Protein AF-A0A943K5S4-F1 (afdb_monomer)

pLDDT: mean 84.01, std 12.63, range [49.56, 96.38]

Mean predicted aligned error: 10.24 Å

Radius of gyration: 16.34 Å; Cα contacts (8 Å, |Δi|>4): 90; chains: 1; bounding box: 33×24×45 Å

Structure (mmCIF, N/CA/C/O backbone):
data_AF-A0A943K5S4-F1
#
_entry.id   AF-A0A943K5S4-F1
#
loop_
_atom_site.group_PDB
_atom_site.id
_atom_site.type_symbol
_atom_site.label_atom_id
_atom_site.label_alt_id
_atom_site.label_comp_id
_atom_site.label_asym_id
_atom_site.label_entity_id
_atom_site.label_seq_id
_atom_site.pdbx_PDB_ins_code
_atom_site.Cartn_x
_atom_site.Cartn_y
_atom_site.Cartn_z
_atom_site.occupancy
_atom_site.B_iso_or_equiv
_atom_site.auth_seq_id
_atom_site.auth_comp_id
_atom_site.auth_asym_id
_atom_site.auth_atom_id
_atom_site.pdbx_PDB_model_num
ATOM 1 N N . GLY A 1 1 ? -5.717 13.554 29.544 1.00 61.09 1 GLY A N 1
ATOM 2 C CA . GLY A 1 1 ? -6.865 13.531 28.605 1.00 61.09 1 GLY A CA 1
ATOM 3 C C . GLY A 1 1 ? -7.262 12.093 28.314 1.00 61.09 1 GLY A C 1
ATOM 4 O O . GLY A 1 1 ? -6.539 11.206 28.749 1.00 61.09 1 GLY A O 1
ATOM 5 N N . ALA A 1 2 ? -8.363 11.840 27.596 1.00 68.94 2 ALA A N 1
ATOM 6 C CA . ALA A 1 2 ? -8.849 10.481 27.283 1.00 68.94 2 ALA A CA 1
ATOM 7 C C . ALA A 1 2 ? -7.758 9.549 26.700 1.00 68.94 2 ALA A C 1
ATOM 9 O O . ALA A 1 2 ? -7.689 8.377 27.055 1.00 68.94 2 ALA A O 1
ATOM 10 N N . VAL A 1 3 ? -6.825 10.108 25.921 1.00 71.88 3 VAL A N 1
ATOM 11 C CA . VAL A 1 3 ? -5.634 9.419 25.386 1.00 71.88 3 VAL A CA 1
ATOM 12 C C . VAL A 1 3 ? -4.750 8.815 26.490 1.00 71.88 3 VAL A C 1
ATOM 14 O O . VAL A 1 3 ? -4.332 7.669 26.392 1.00 71.88 3 VAL A O 1
ATOM 17 N N . THR A 1 4 ? -4.512 9.543 27.585 1.00 74.19 4 THR A N 1
ATOM 18 C CA . THR A 1 4 ? -3.701 9.077 28.727 1.00 74.19 4 THR A CA 1
ATOM 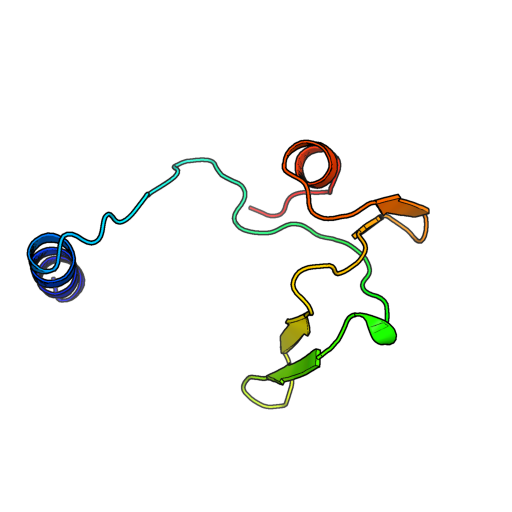19 C C . THR A 1 4 ? -4.336 7.877 29.430 1.00 74.19 4 THR A C 1
ATOM 21 O O . THR A 1 4 ? -3.631 7.006 29.931 1.00 74.19 4 THR A O 1
ATOM 24 N N . TYR A 1 5 ? -5.671 7.831 29.480 1.00 78.38 5 TYR A N 1
ATOM 25 C CA . TYR A 1 5 ? -6.388 6.711 30.080 1.00 78.38 5 TYR A CA 1
ATOM 26 C C . TYR A 1 5 ? -6.229 5.459 29.217 1.00 78.38 5 TYR A C 1
ATOM 28 O O . TYR A 1 5 ? -5.839 4.431 29.746 1.00 78.38 5 TYR A O 1
ATOM 36 N N . ILE A 1 6 ? -6.414 5.565 27.898 1.00 78.62 6 ILE A N 1
ATOM 37 C CA . ILE A 1 6 ? -6.247 4.442 26.960 1.00 78.62 6 ILE A CA 1
ATOM 38 C C . ILE A 1 6 ? -4.821 3.868 27.026 1.00 78.62 6 ILE A C 1
ATOM 40 O O . ILE A 1 6 ? -4.658 2.662 27.197 1.00 78.62 6 ILE A O 1
ATOM 44 N N . LEU A 1 7 ? -3.796 4.729 26.999 1.00 76.56 7 LEU A N 1
ATOM 45 C CA . LEU A 1 7 ? -2.385 4.322 27.091 1.00 76.56 7 LEU A CA 1
ATOM 46 C C . LEU A 1 7 ? -2.096 3.478 28.346 1.00 76.56 7 LEU A C 1
ATOM 48 O O . LEU A 1 7 ? -1.463 2.431 28.255 1.00 76.56 7 LEU A O 1
ATOM 52 N N . LYS A 1 8 ? -2.643 3.874 29.5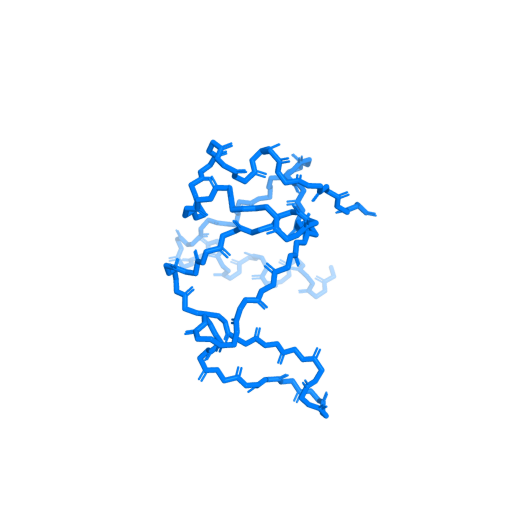04 1.00 79.25 8 LYS A N 1
ATOM 53 C CA . LYS A 1 8 ? -2.462 3.171 30.786 1.00 79.25 8 LYS A CA 1
ATOM 54 C C . LYS A 1 8 ? -3.009 1.739 30.785 1.00 79.25 8 LYS A C 1
ATOM 56 O O . LYS A 1 8 ? -2.539 0.911 31.563 1.00 79.25 8 LYS A O 1
ATOM 61 N N . TYR A 1 9 ? -4.037 1.446 29.991 1.00 80.06 9 TYR A N 1
ATOM 62 C CA . TYR A 1 9 ? -4.596 0.092 29.905 1.00 80.06 9 TYR A CA 1
ATOM 63 C C . TYR A 1 9 ? -3.818 -0.788 28.931 1.00 80.06 9 TYR A C 1
ATOM 65 O O . TYR A 1 9 ? -3.625 -1.960 29.234 1.00 80.06 9 TYR A O 1
ATOM 73 N N . ILE A 1 10 ? -3.306 -0.209 27.843 1.00 78.12 10 ILE A N 1
ATOM 74 C CA . ILE A 1 10 ? -2.449 -0.907 26.874 1.00 78.12 10 ILE A CA 1
ATOM 75 C C . ILE A 1 10 ? -1.106 -1.293 27.523 1.00 78.12 10 ILE A C 1
ATOM 77 O O . ILE A 1 10 ? -0.614 -2.402 2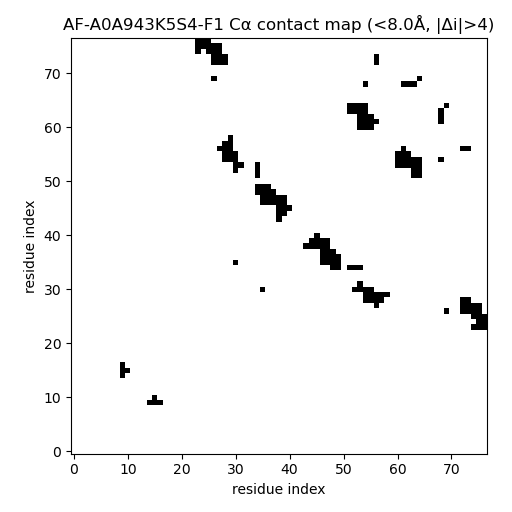7.362 1.00 78.12 10 ILE A O 1
ATOM 81 N N . GLU A 1 11 ? -0.550 -0.433 28.379 1.00 76.12 11 GLU A N 1
ATOM 82 C CA . GLU A 1 11 ? 0.648 -0.781 29.157 1.00 76.12 11 GLU A CA 1
ATOM 83 C C . GLU A 1 11 ? 0.401 -1.928 30.156 1.00 76.12 11 GLU A C 1
ATOM 85 O O . GLU A 1 11 ? 1.302 -2.720 30.433 1.00 76.12 11 GLU A O 1
ATOM 90 N N . LYS A 1 12 ? -0.819 -2.047 30.702 1.00 83.06 12 LYS A N 1
ATOM 91 C CA . LYS A 1 12 ? -1.177 -3.104 31.665 1.00 83.06 12 LYS A CA 1
ATOM 92 C C . LYS A 1 12 ? -1.349 -4.480 31.024 1.00 83.06 12 LYS A C 1
ATOM 94 O O . LYS A 1 12 ? -1.144 -5.470 31.723 1.00 83.06 12 LYS A O 1
ATOM 99 N N . SER A 1 13 ? -1.732 -4.556 29.750 1.00 81.38 13 SER A N 1
ATOM 100 C CA . SER A 1 13 ? -1.825 -5.816 28.995 1.00 81.38 13 SER A CA 1
ATOM 101 C C . SER A 1 13 ? -0.456 -6.340 28.544 1.00 81.38 13 SER A C 1
ATOM 103 O O . SER A 1 13 ? -0.378 -7.440 28.005 1.00 81.38 13 SER A O 1
ATOM 105 N N . GLY A 1 14 ? 0.630 -5.595 28.792 1.00 73.38 14 GLY A N 1
ATOM 106 C CA . GLY A 1 14 ? 1.975 -5.936 28.320 1.00 73.38 14 GLY A CA 1
ATOM 107 C C . GLY A 1 14 ? 2.200 -5.600 26.843 1.00 73.38 14 GLY A C 1
ATOM 108 O O . GLY A 1 14 ? 3.249 -5.923 26.286 1.00 73.38 14 GLY A O 1
ATOM 109 N N . GLU A 1 15 ? 1.237 -4.934 26.210 1.00 74.50 15 GLU A N 1
ATOM 110 C CA . GLU A 1 15 ? 1.332 -4.464 24.837 1.00 74.50 15 GLU A CA 1
ATOM 111 C C . GLU A 1 15 ? 2.187 -3.189 24.793 1.00 74.50 15 GLU A C 1
ATOM 113 O O . GLU A 1 15 ? 2.014 -2.253 25.577 1.00 74.50 15 GLU A O 1
ATOM 118 N N . LYS A 1 16 ? 3.152 -3.142 23.871 1.00 68.81 16 LYS A N 1
ATOM 119 C CA . LYS A 1 16 ? 4.063 -2.003 23.720 1.00 68.81 16 LYS A CA 1
ATOM 120 C C . LYS A 1 16 ? 3.628 -1.156 22.535 1.00 68.81 16 LYS A C 1
ATOM 122 O O . LYS A 1 16 ? 3.733 -1.590 21.392 1.00 68.81 16 LYS A O 1
ATOM 127 N N . ILE A 1 17 ? 3.213 0.081 22.793 1.00 65.25 17 ILE A N 1
ATOM 128 C CA . ILE A 1 17 ? 2.987 1.050 21.718 1.00 65.25 17 ILE A CA 1
ATOM 129 C C . ILE A 1 17 ? 4.348 1.560 21.253 1.00 65.25 17 ILE A C 1
ATOM 131 O O . ILE A 1 17 ? 5.044 2.279 21.973 1.00 65.25 17 ILE A O 1
ATOM 135 N N . ILE A 1 18 ? 4.741 1.178 20.041 1.00 63.53 18 ILE A N 1
ATOM 136 C CA . ILE A 1 18 ? 5.941 1.701 19.395 1.00 63.53 18 ILE A CA 1
ATOM 137 C C . ILE A 1 18 ? 5.553 3.000 18.685 1.00 63.53 18 ILE A C 1
ATOM 139 O O . ILE A 1 18 ? 4.983 2.984 17.601 1.00 63.53 18 ILE A O 1
ATOM 143 N N . TYR A 1 19 ? 5.860 4.135 19.316 1.00 55.22 19 TYR A N 1
ATOM 144 C CA . TYR A 1 19 ? 5.844 5.439 18.653 1.00 55.22 19 TYR A CA 1
ATOM 145 C C . TYR A 1 19 ? 7.175 5.624 17.921 1.00 55.22 19 TYR A C 1
ATOM 147 O O . TYR A 1 19 ? 8.152 6.119 18.488 1.00 55.22 19 TYR A O 1
ATOM 155 N N . SER A 1 20 ? 7.237 5.203 16.662 1.00 56.41 20 SER A N 1
ATOM 156 C CA . SER A 1 20 ? 8.344 5.557 15.780 1.00 56.41 20 SER A CA 1
ATOM 157 C C . SER A 1 20 ? 8.156 7.004 15.325 1.00 56.41 20 SER A C 1
ATOM 159 O O . SER A 1 20 ? 7.520 7.268 14.306 1.00 56.41 20 SER A O 1
ATOM 161 N N . ARG A 1 21 ? 8.669 7.956 16.116 1.00 49.56 21 ARG A N 1
ATOM 162 C CA . ARG A 1 21 ? 8.912 9.316 15.614 1.00 49.56 21 ARG A CA 1
ATOM 163 C C . ARG A 1 21 ? 9.727 9.177 14.319 1.00 49.56 21 ARG A C 1
ATOM 165 O O . ARG A 1 21 ? 10.707 8.438 14.314 1.00 49.56 21 ARG A O 1
ATOM 172 N N . ASP A 1 22 ? 9.264 9.816 13.249 1.00 54.84 22 ASP A N 1
ATOM 173 C CA . ASP A 1 22 ?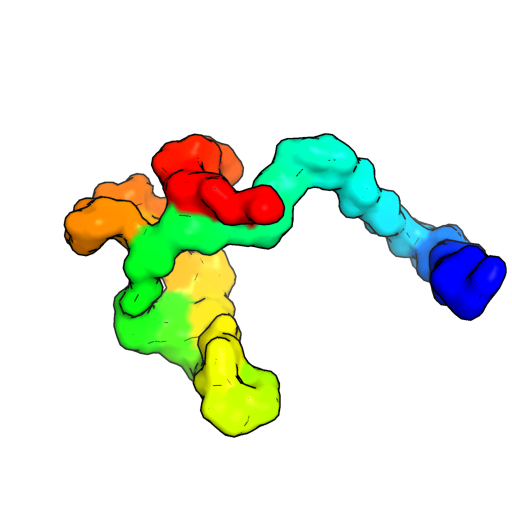 9.901 9.860 11.922 1.00 54.84 22 ASP A CA 1
ATOM 174 C C . ASP A 1 22 ? 9.831 8.587 11.052 1.00 54.84 22 ASP A C 1
ATOM 176 O O . ASP A 1 22 ? 10.483 8.536 10.008 1.00 54.84 22 ASP A O 1
ATOM 180 N N . LEU A 1 23 ? 9.024 7.572 11.399 1.00 57.06 23 LEU A N 1
ATOM 181 C CA . LEU A 1 23 ? 8.675 6.554 10.399 1.00 57.06 23 LEU A CA 1
ATOM 182 C C . LEU A 1 23 ? 7.601 7.151 9.481 1.00 57.06 23 LEU A C 1
ATOM 184 O O . LEU A 1 23 ? 6.537 7.501 9.998 1.00 57.06 23 LEU A O 1
ATOM 188 N N . PRO A 1 24 ? 7.836 7.280 8.161 1.00 56.06 24 PRO A N 1
ATOM 189 C CA . PRO A 1 24 ? 6.788 7.724 7.257 1.00 56.06 24 PRO A CA 1
ATOM 190 C C . PRO A 1 24 ? 5.609 6.768 7.405 1.00 56.06 24 PRO A C 1
ATOM 192 O O . PRO A 1 24 ? 5.732 5.568 7.154 1.00 56.06 24 PRO A O 1
ATOM 195 N N . GLN A 1 25 ? 4.489 7.306 7.885 1.00 68.06 25 GLN A N 1
ATOM 196 C CA . GLN A 1 25 ? 3.300 6.519 8.194 1.00 68.06 25 GLN A CA 1
ATOM 197 C C . GLN A 1 25 ? 2.646 5.991 6.911 1.00 68.06 25 GLN A C 1
ATOM 199 O O . GLN A 1 25 ? 1.929 4.993 6.948 1.00 68.06 25 GLN A O 1
ATOM 204 N N . PHE A 1 26 ? 2.939 6.640 5.781 1.00 82.69 26 PHE A N 1
ATOM 205 C CA . PHE A 1 26 ? 2.368 6.333 4.483 1.00 82.69 26 PHE A CA 1
ATOM 206 C C . PHE A 1 26 ? 3.438 6.341 3.385 1.00 82.69 26 PHE A C 1
ATOM 208 O O . PHE A 1 26 ? 4.375 7.148 3.384 1.00 82.69 26 PHE A O 1
ATOM 215 N N . ILE A 1 27 ? 3.266 5.426 2.437 1.00 89.56 27 ILE A N 1
ATOM 216 C CA . ILE A 1 27 ? 3.929 5.432 1.134 1.00 89.56 27 ILE A CA 1
ATOM 217 C C . ILE A 1 27 ? 2.900 5.771 0.060 1.00 89.56 27 ILE A C 1
ATOM 219 O O . ILE A 1 27 ? 1.709 5.535 0.258 1.00 89.56 27 ILE A O 1
ATOM 223 N N . ILE A 1 28 ? 3.359 6.318 -1.059 1.00 91.44 28 ILE A N 1
ATOM 224 C CA . ILE A 1 28 ? 2.554 6.493 -2.270 1.00 91.44 28 ILE A CA 1
ATOM 225 C C . ILE A 1 28 ? 3.050 5.460 -3.279 1.00 91.44 28 ILE A C 1
ATOM 227 O O . ILE A 1 28 ? 4.258 5.281 -3.413 1.00 91.44 28 ILE A O 1
ATOM 231 N N . GLY A 1 29 ? 2.133 4.770 -3.945 1.00 92.44 29 GLY A N 1
ATOM 232 C CA . GLY A 1 29 ? 2.451 3.781 -4.966 1.00 92.44 29 GLY A CA 1
ATOM 233 C C . GLY A 1 29 ? 1.191 3.284 -5.657 1.00 92.44 29 GLY A C 1
ATOM 234 O O . GLY A 1 29 ? 0.077 3.527 -5.178 1.00 92.44 29 GLY A O 1
ATOM 235 N N . ASP A 1 30 ? 1.386 2.589 -6.770 1.00 94.00 30 ASP A N 1
ATOM 236 C CA . ASP A 1 30 ? 0.305 1.951 -7.511 1.00 94.00 30 ASP A CA 1
ATOM 237 C C . ASP A 1 30 ? -0.007 0.578 -6.903 1.00 94.00 30 ASP A C 1
ATOM 239 O O . ASP A 1 30 ? 0.888 -0.120 -6.422 1.00 94.00 30 ASP A O 1
ATOM 243 N N . ILE A 1 31 ? -1.284 0.191 -6.927 1.00 93.25 31 ILE A N 1
ATOM 244 C CA . ILE A 1 31 ? -1.766 -1.101 -6.427 1.00 93.25 31 ILE A CA 1
ATOM 245 C C . ILE A 1 31 ? -2.490 -1.829 -7.552 1.00 93.25 31 ILE A C 1
ATOM 247 O O . ILE A 1 31 ? -3.333 -1.250 -8.241 1.00 93.25 31 ILE A O 1
ATOM 251 N N . MET A 1 32 ? -2.184 -3.114 -7.706 1.00 93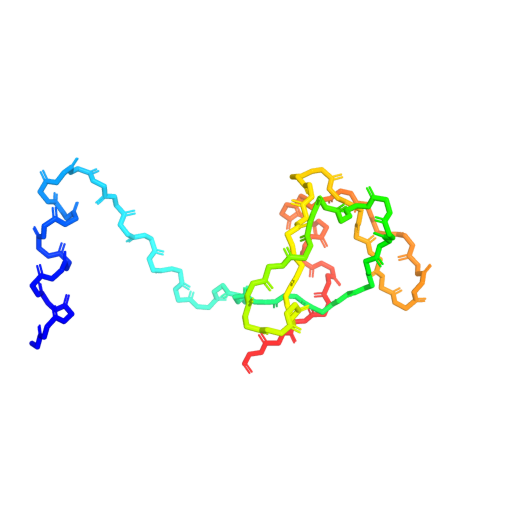.25 32 MET A N 1
ATOM 252 C CA . MET A 1 32 ? -2.835 -3.976 -8.683 1.00 93.25 32 MET A CA 1
ATOM 253 C C . MET A 1 32 ? -4.133 -4.560 -8.118 1.00 93.25 32 MET A C 1
ATOM 255 O O . MET A 1 32 ? -4.244 -4.83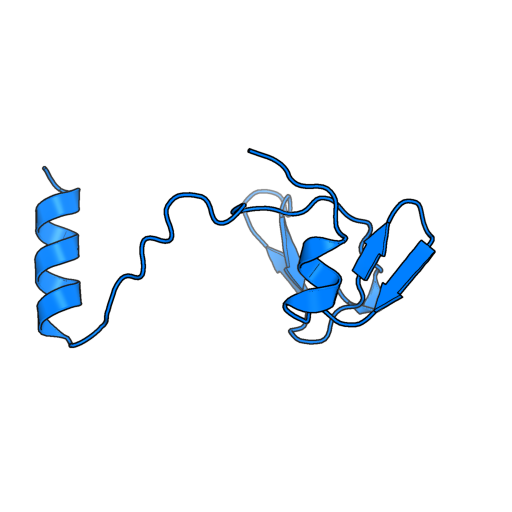7 -6.926 1.00 93.25 32 MET A O 1
ATOM 259 N N . GLU A 1 33 ? -5.127 -4.788 -8.977 1.00 92.81 33 GLU A N 1
ATOM 260 C CA . GLU A 1 33 ? -6.446 -5.289 -8.557 1.00 92.81 33 GLU A CA 1
ATOM 261 C C . GLU A 1 33 ? -6.366 -6.644 -7.835 1.00 92.81 33 GLU A C 1
ATOM 263 O O . GLU A 1 33 ? -7.083 -6.878 -6.867 1.00 92.81 33 GLU A O 1
ATOM 268 N N . ASN A 1 34 ? -5.447 -7.518 -8.255 1.00 94.44 34 ASN A N 1
ATOM 269 C CA . ASN A 1 34 ? -5.227 -8.831 -7.644 1.00 94.44 34 ASN A CA 1
ATOM 270 C C . ASN A 1 34 ? -4.634 -8.770 -6.228 1.00 94.44 34 ASN A C 1
ATOM 272 O O . ASN A 1 34 ? -4.694 -9.772 -5.520 1.00 94.44 34 ASN A O 1
ATOM 276 N N . ASP A 1 35 ? -4.080 -7.627 -5.819 1.00 95.50 35 ASP A N 1
ATOM 277 C CA . ASP A 1 35 ? -3.550 -7.421 -4.470 1.00 95.50 35 ASP A CA 1
ATOM 278 C C . ASP A 1 35 ? -4.610 -6.870 -3.498 1.00 95.50 35 ASP A C 1
ATOM 280 O O . ASP A 1 35 ? -4.365 -6.773 -2.292 1.00 95.50 35 ASP A O 1
ATOM 284 N N . ILE A 1 36 ? -5.805 -6.530 -3.998 1.00 94.62 36 ILE A N 1
ATOM 285 C CA . ILE A 1 36 ? -6.927 -6.036 -3.198 1.00 94.62 36 ILE A CA 1
ATOM 286 C C . ILE A 1 36 ? -7.727 -7.225 -2.659 1.00 94.62 36 ILE A C 1
ATOM 288 O O . ILE A 1 36 ? -8.352 -7.974 -3.407 1.00 94.62 36 ILE A O 1
ATOM 292 N N . ALA A 1 37 ? -7.771 -7.362 -1.336 1.00 94.25 37 ALA A N 1
ATOM 293 C CA . ALA A 1 37 ? -8.577 -8.376 -0.666 1.00 94.25 37 ALA A CA 1
ATOM 294 C C . ALA A 1 37 ? -10.058 -7.969 -0.578 1.0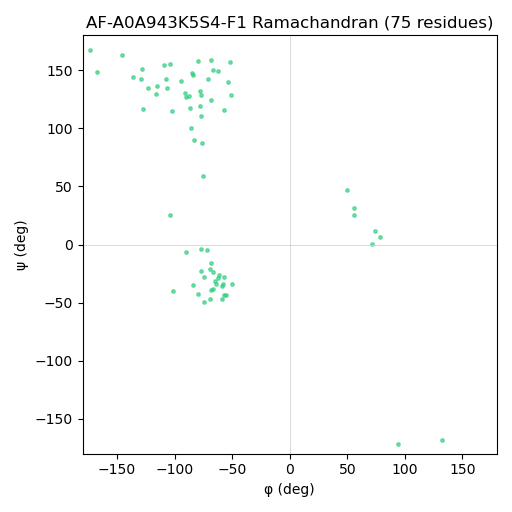0 94.25 37 ALA A C 1
ATOM 296 O O . ALA A 1 37 ? -10.947 -8.797 -0.774 1.00 94.25 37 ALA A O 1
ATOM 297 N N . SER A 1 38 ? -10.335 -6.702 -0.243 1.00 93.19 38 SER A N 1
ATOM 298 C CA . SER A 1 38 ? -11.694 -6.143 -0.172 1.00 93.19 38 SER A CA 1
ATOM 299 C C . SER A 1 38 ? -11.662 -4.613 -0.077 1.00 93.19 38 SER A C 1
ATOM 301 O O . SER A 1 38 ? -10.776 -4.076 0.594 1.00 93.19 38 SER A O 1
ATOM 303 N N . PRO A 1 39 ? -12.655 -3.889 -0.623 1.00 91.75 39 PRO A N 1
ATOM 304 C CA . PRO A 1 39 ? -12.918 -2.516 -0.205 1.00 91.75 39 PRO A CA 1
ATOM 305 C C . PRO A 1 39 ? -13.322 -2.463 1.276 1.00 91.75 39 PRO A C 1
ATOM 307 O O . PRO A 1 39 ? -13.898 -3.415 1.814 1.00 91.75 39 PRO A O 1
ATOM 310 N N . ILE A 1 40 ? -12.984 -1.360 1.942 1.00 90.88 40 ILE A N 1
ATOM 311 C CA . ILE A 1 40 ? -13.290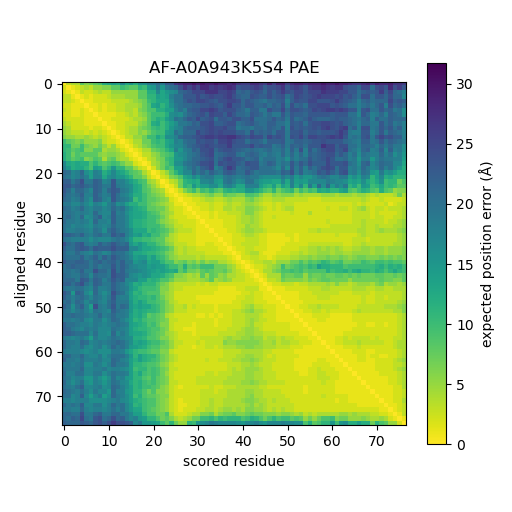 -1.074 3.346 1.00 90.88 40 ILE A CA 1
ATOM 312 C C . ILE A 1 40 ? -13.556 0.430 3.560 1.00 90.88 40 ILE A C 1
ATOM 314 O O . ILE A 1 40 ? -13.138 1.289 2.787 1.00 90.88 40 ILE A O 1
ATOM 318 N N . GLY A 1 41 ? -14.185 0.774 4.688 1.00 84.81 41 GLY A N 1
ATOM 319 C CA . GLY A 1 41 ? -14.426 2.165 5.088 1.00 84.81 41 GLY A CA 1
ATOM 320 C C . GLY A 1 41 ? -15.792 2.712 4.667 1.00 84.81 41 GLY A C 1
ATOM 321 O O . GLY A 1 41 ? -16.676 1.970 4.253 1.00 84.81 41 GLY A O 1
ATOM 322 N N . ILE A 1 42 ? -15.990 4.019 4.856 1.00 87.25 42 ILE A N 1
ATOM 323 C CA . ILE A 1 42 ? -17.219 4.703 4.431 1.00 87.25 42 ILE A CA 1
ATOM 324 C C . ILE A 1 42 ? -17.129 4.895 2.917 1.00 87.25 42 ILE A C 1
ATOM 326 O O . ILE A 1 42 ? -16.113 5.399 2.441 1.00 87.25 42 ILE A O 1
ATOM 330 N N . GLU A 1 43 ? -18.174 4.488 2.192 1.00 85.94 43 GLU A N 1
ATOM 331 C CA . GLU A 1 43 ? -18.249 4.599 0.724 1.00 85.94 43 GLU A CA 1
ATOM 332 C C . GLU A 1 43 ? -17.078 3.921 -0.013 1.00 85.94 43 GLU A C 1
ATOM 334 O O . GLU A 1 43 ? -16.659 4.392 -1.065 1.00 85.94 43 GLU A O 1
ATOM 339 N N . ASP A 1 44 ? -16.519 2.841 0.548 1.00 81.38 44 ASP A N 1
ATOM 340 C CA . ASP A 1 44 ? -15.446 2.052 -0.078 1.00 81.38 44 ASP A CA 1
ATOM 341 C C . ASP A 1 44 ? -14.194 2.868 -0.468 1.00 81.38 44 ASP A C 1
ATOM 343 O O . ASP A 1 44 ? -13.422 2.487 -1.345 1.00 81.38 44 ASP A O 1
ATOM 347 N N . GLN A 1 45 ? -13.949 3.995 0.214 1.00 86.06 45 GLN A N 1
ATOM 348 C CA . GLN A 1 45 ? -12.820 4.892 -0.075 1.00 86.06 45 GLN A CA 1
ATOM 349 C C . GLN A 1 45 ? -11.447 4.330 0.324 1.00 86.06 45 GLN A C 1
ATOM 351 O O . GLN A 1 45 ? -10.422 4.980 0.110 1.00 86.06 45 GLN A O 1
ATOM 356 N N . LYS A 1 46 ? -11.397 3.160 0.963 1.00 90.00 46 LYS A N 1
ATOM 357 C CA . LYS A 1 46 ? -10.158 2.496 1.365 1.00 90.00 46 LYS A CA 1
ATOM 358 C C . LYS A 1 46 ? -10.169 1.061 0.860 1.00 90.00 46 LYS A C 1
ATOM 360 O O . LYS A 1 46 ? -11.217 0.435 0.768 1.00 90.00 46 LYS A O 1
ATOM 365 N N . MET A 1 47 ? -8.986 0.526 0.593 1.00 93.06 47 MET A N 1
ATOM 366 C CA . MET A 1 47 ? -8.809 -0.864 0.183 1.00 93.06 47 MET A CA 1
ATOM 367 C C . MET A 1 47 ? -8.016 -1.613 1.251 1.00 93.06 47 MET A C 1
ATOM 369 O O . MET A 1 47 ? -7.041 -1.087 1.790 1.00 93.06 47 MET A O 1
ATOM 373 N N . LEU A 1 48 ? -8.451 -2.830 1.570 1.00 93.50 48 LEU A N 1
ATOM 374 C CA . LEU A 1 48 ? -7.668 -3.803 2.318 1.00 93.50 48 LEU A CA 1
ATOM 375 C C . LEU A 1 48 ? -6.829 -4.601 1.321 1.00 93.50 48 LEU A C 1
ATOM 377 O O . LEU A 1 48 ? -7.375 -5.143 0.360 1.00 93.50 48 LEU A O 1
ATOM 381 N N . LEU A 1 49 ? -5.525 -4.677 1.562 1.00 95.19 49 LEU A N 1
ATOM 382 C CA . LEU A 1 49 ? -4.580 -5.389 0.704 1.00 95.19 49 LEU A CA 1
ATOM 383 C C . LEU A 1 49 ? -4.173 -6.719 1.339 1.00 95.19 49 LEU A C 1
ATOM 385 O O . LEU A 1 49 ? -4.225 -6.857 2.564 1.00 95.19 49 LEU A O 1
ATOM 389 N N . TYR A 1 50 ? -3.761 -7.680 0.515 1.00 94.69 50 TYR A N 1
ATOM 390 C CA . TYR A 1 50 ? -3.079 -8.878 1.003 1.00 94.69 50 TYR A CA 1
ATOM 391 C C . TYR A 1 50 ? -1.708 -8.528 1.587 1.00 94.69 50 TYR A C 1
ATOM 393 O O . TYR A 1 50 ? -1.063 -7.586 1.138 1.00 94.69 50 TYR A O 1
ATOM 401 N N . ASP A 1 51 ? -1.243 -9.298 2.574 1.00 90.50 51 ASP A N 1
ATOM 402 C CA . ASP A 1 51 ? 0.039 -9.049 3.254 1.00 90.50 51 ASP A CA 1
ATOM 403 C C . ASP A 1 51 ? 1.246 -9.122 2.301 1.00 90.50 51 ASP A C 1
ATOM 405 O O . ASP A 1 51 ? 2.287 -8.510 2.550 1.00 90.50 51 ASP A O 1
ATOM 409 N N . ASP A 1 52 ? 1.112 -9.873 1.210 1.00 93.88 52 ASP A N 1
ATOM 410 C CA . ASP A 1 52 ? 2.126 -10.085 0.187 1.00 93.88 52 ASP A CA 1
ATOM 411 C C . ASP A 1 52 ? 1.865 -9.289 -1.096 1.00 93.88 52 ASP A C 1
ATOM 413 O O . ASP A 1 52 ? 2.351 -9.694 -2.147 1.00 93.88 52 ASP A O 1
ATOM 417 N N . PHE A 1 53 ? 1.149 -8.164 -1.031 1.00 96.12 53 PHE A N 1
ATOM 418 C CA . PHE A 1 53 ? 0.942 -7.277 -2.182 1.00 96.12 53 PHE A CA 1
ATOM 419 C C . PHE A 1 53 ? 2.252 -6.870 -2.880 1.00 96.12 53 PHE A C 1
ATOM 421 O O . PHE A 1 53 ? 3.331 -6.893 -2.281 1.00 96.12 53 PHE A O 1
ATOM 428 N N . ASP A 1 54 ? 2.180 -6.480 -4.149 1.00 96.38 54 ASP A N 1
ATOM 429 C CA . ASP A 1 54 ? 3.331 -5.981 -4.896 1.00 96.38 54 ASP A CA 1
ATOM 430 C C . ASP A 1 54 ? 3.421 -4.448 -4.849 1.00 96.38 54 ASP A C 1
ATOM 432 O O . ASP A 1 54 ? 2.424 -3.733 -4.930 1.00 96.38 54 ASP A O 1
ATOM 436 N N . LEU A 1 55 ? 4.643 -3.924 -4.720 1.00 95.31 55 LEU A N 1
ATOM 437 C CA . LEU A 1 55 ? 4.922 -2.491 -4.783 1.00 95.31 55 LEU A CA 1
ATOM 438 C C . LEU A 1 55 ? 5.247 -2.063 -6.215 1.00 95.31 55 LEU A C 1
ATOM 440 O O . LEU A 1 55 ? 6.141 -2.635 -6.849 1.00 95.31 55 LEU A O 1
ATOM 444 N N . TYR A 1 56 ? 4.584 -0.997 -6.663 1.00 95.31 56 TYR A N 1
ATOM 445 C CA . TYR A 1 56 ? 4.834 -0.324 -7.935 1.00 95.31 56 TYR A CA 1
ATOM 446 C C . TYR A 1 56 ? 4.994 1.188 -7.738 1.00 95.31 56 TYR A C 1
ATOM 448 O O . TYR A 1 56 ? 4.282 1.791 -6.932 1.00 95.31 56 TYR A O 1
ATOM 456 N N . ASP A 1 57 ? 5.913 1.791 -8.491 1.00 94.31 57 ASP A N 1
ATOM 457 C CA . ASP A 1 57 ? 6.111 3.243 -8.566 1.00 94.31 57 ASP A CA 1
ATOM 458 C C . ASP A 1 57 ? 6.080 3.685 -10.035 1.00 94.31 57 ASP A C 1
ATOM 460 O O . ASP A 1 57 ? 6.904 3.229 -10.830 1.00 94.31 57 ASP A O 1
ATOM 464 N N . ASP A 1 58 ? 5.098 4.508 -10.407 1.00 93.00 58 ASP A N 1
ATOM 465 C CA . ASP A 1 58 ? 4.838 4.949 -11.789 1.00 93.00 58 ASP A CA 1
ATOM 466 C C . ASP A 1 58 ? 4.789 3.765 -12.780 1.00 93.00 58 ASP A C 1
ATOM 468 O O . ASP A 1 58 ? 5.465 3.721 -13.813 1.00 93.00 58 ASP A O 1
ATOM 472 N N . GLY A 1 59 ? 4.045 2.718 -12.400 1.00 92.62 59 GLY A N 1
ATOM 473 C CA . GLY A 1 59 ? 3.917 1.468 -13.158 1.00 92.62 59 GLY A CA 1
ATOM 474 C C . GLY A 1 59 ? 5.160 0.564 -13.175 1.00 92.62 59 GLY A C 1
ATOM 475 O O . GLY A 1 59 ? 5.123 -0.508 -13.785 1.00 92.62 59 GLY A O 1
ATOM 476 N N . CYS A 1 60 ? 6.256 0.939 -12.510 1.00 94.56 60 CYS A N 1
ATOM 477 C CA . CYS A 1 60 ? 7.470 0.129 -12.429 1.00 94.56 60 CYS A CA 1
ATOM 478 C C . CYS A 1 60 ? 7.438 -0.800 -11.213 1.00 94.56 60 CYS A C 1
ATOM 480 O O . CYS A 1 60 ? 7.274 -0.348 -10.084 1.00 94.56 60 CYS A O 1
ATOM 482 N N . TYR A 1 61 ? 7.648 -2.100 -11.432 1.00 95.50 61 TYR A N 1
ATOM 483 C CA . TYR A 1 61 ? 7.678 -3.092 -10.355 1.00 95.50 61 TYR A CA 1
ATOM 484 C C . TYR A 1 61 ? 8.906 -2.916 -9.451 1.00 95.50 61 TYR A C 1
ATOM 486 O O . TYR A 1 61 ? 10.045 -2.967 -9.923 1.00 95.50 61 TYR A O 1
ATOM 494 N N . ILE A 1 62 ? 8.670 -2.761 -8.146 1.00 95.81 62 ILE A N 1
ATOM 495 C CA . ILE A 1 62 ? 9.704 -2.590 -7.115 1.00 95.81 62 ILE A CA 1
ATOM 496 C C . ILE A 1 62 ? 9.941 -3.897 -6.348 1.00 95.81 62 ILE A C 1
ATOM 498 O O . ILE A 1 62 ? 11.085 -4.243 -6.047 1.00 95.81 62 ILE A O 1
AT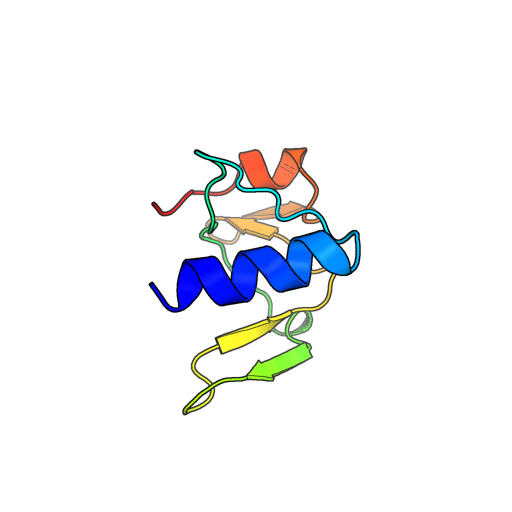OM 502 N N . GLY A 1 63 ? 8.877 -4.643 -6.037 1.00 95.75 63 GLY A N 1
ATOM 503 C CA . GLY A 1 63 ? 8.953 -5.909 -5.303 1.00 95.75 63 GLY A CA 1
ATOM 504 C C . GLY A 1 63 ? 7.959 -6.022 -4.149 1.00 95.75 63 GLY A C 1
ATOM 505 O O . GLY A 1 63 ? 7.076 -5.193 -3.980 1.00 95.75 63 GLY A O 1
ATOM 506 N N . LYS A 1 64 ? 8.142 -7.039 -3.301 1.00 95.50 64 LYS A N 1
ATOM 507 C CA . LYS A 1 64 ? 7.339 -7.242 -2.079 1.00 95.50 64 LYS A CA 1
ATOM 508 C C . LYS A 1 64 ? 7.602 -6.157 -1.016 1.00 95.50 64 LYS A C 1
ATOM 510 O O . LYS A 1 64 ? 8.688 -5.566 -1.037 1.00 95.50 64 LYS A O 1
ATOM 515 N N . PRO A 1 65 ? 6.686 -5.925 -0.051 1.00 91.50 65 PRO A N 1
ATOM 516 C CA . PRO A 1 65 ? 6.763 -4.863 0.959 1.00 91.50 65 PRO A CA 1
ATOM 517 C C . PRO A 1 65 ? 7.771 -5.173 2.076 1.00 91.50 65 PRO A C 1
ATOM 519 O O . PRO A 1 65 ? 7.454 -5.231 3.263 1.00 91.50 65 PRO A O 1
ATOM 522 N N . THR A 1 66 ? 9.032 -5.370 1.703 1.00 92.06 66 THR A N 1
ATOM 523 C CA . THR A 1 66 ? 10.144 -5.509 2.644 1.00 92.06 66 THR A CA 1
ATOM 524 C C . THR A 1 66 ? 10.600 -4.131 3.138 1.00 92.06 66 THR A C 1
ATOM 526 O O . THR A 1 66 ? 10.407 -3.127 2.446 1.00 92.06 66 THR A O 1
ATOM 529 N N . PRO A 1 67 ? 11.275 -4.034 4.300 1.00 89.69 67 PRO A N 1
ATOM 530 C CA . PRO A 1 67 ? 11.818 -2.762 4.780 1.00 89.69 67 PRO A CA 1
ATOM 531 C C . PRO A 1 67 ? 12.779 -2.074 3.800 1.00 89.69 67 PRO A C 1
ATOM 533 O O . PRO A 1 67 ? 12.925 -0.855 3.842 1.00 89.69 67 PRO A O 1
ATOM 536 N N . GLU A 1 68 ? 13.460 -2.841 2.949 1.00 92.19 68 GLU A N 1
ATOM 537 C CA . GLU A 1 68 ? 14.371 -2.324 1.926 1.00 92.19 68 GLU A CA 1
ATOM 538 C C . GLU A 1 68 ? 13.592 -1.704 0.767 1.00 92.19 68 GLU A C 1
ATOM 540 O O . GLU A 1 68 ? 13.822 -0.544 0.435 1.00 92.19 68 GLU A O 1
ATOM 545 N N . ASN A 1 69 ? 12.598 -2.421 0.240 1.00 93.69 69 ASN A N 1
ATOM 546 C CA . ASN A 1 69 ? 11.774 -1.947 -0.869 1.00 93.69 69 ASN A CA 1
ATOM 547 C C . ASN A 1 69 ? 10.883 -0.772 -0.456 1.00 93.69 69 ASN A C 1
ATOM 549 O O . ASN A 1 69 ? 10.783 0.215 -1.176 1.00 93.69 69 ASN A O 1
ATOM 553 N N . ILE A 1 70 ? 10.314 -0.806 0.754 1.00 90.94 70 ILE A N 1
ATOM 554 C CA . ILE A 1 70 ? 9.510 0.299 1.288 1.00 90.94 70 ILE A CA 1
ATOM 555 C C . ILE A 1 70 ? 10.324 1.596 1.333 1.00 90.94 70 ILE A C 1
ATOM 557 O O . ILE A 1 70 ? 9.751 2.662 1.132 1.00 90.94 70 ILE A O 1
ATOM 561 N N . LYS A 1 71 ? 11.639 1.563 1.587 1.00 89.81 71 LYS A N 1
ATOM 562 C CA . LYS A 1 71 ? 12.477 2.781 1.590 1.00 89.81 71 LYS A CA 1
ATOM 563 C C . LYS A 1 71 ? 12.616 3.425 0.212 1.00 89.81 71 LYS A C 1
ATOM 565 O O . LYS A 1 71 ? 12.890 4.619 0.167 1.00 89.81 71 LYS A O 1
ATOM 570 N N . LEU A 1 72 ? 12.438 2.656 -0.860 1.00 91.25 72 LEU A N 1
ATOM 571 C CA . LEU A 1 72 ? 12.489 3.149 -2.237 1.00 91.25 72 LEU A CA 1
ATOM 572 C C . LEU A 1 72 ? 11.202 3.885 -2.630 1.00 91.25 72 LEU A C 1
ATOM 574 O O . LEU A 1 72 ? 11.241 4.729 -3.515 1.00 91.25 72 LEU A O 1
ATOM 578 N N . MET A 1 73 ? 10.090 3.602 -1.944 1.00 92.31 73 MET A N 1
ATOM 579 C CA . MET A 1 73 ? 8.790 4.195 -2.252 1.00 92.31 73 MET A CA 1
ATOM 580 C C . MET A 1 73 ? 8.719 5.683 -1.873 1.00 92.31 73 MET A C 1
ATOM 582 O O . MET A 1 73 ? 9.191 6.053 -0.783 1.00 92.31 73 MET A O 1
ATOM 586 N N . PRO A 1 74 ? 8.036 6.519 -2.679 1.00 90.56 74 PRO A N 1
ATOM 587 C CA . PRO A 1 74 ? 7.709 7.893 -2.316 1.00 90.56 74 PRO A CA 1
ATOM 588 C C . PRO A 1 74 ? 6.990 7.978 -0.962 1.00 90.56 74 PRO A C 1
ATOM 590 O O . PRO A 1 74 ? 6.144 7.146 -0.624 1.00 90.56 74 PRO A O 1
ATOM 593 N N . LYS A 1 75 ? 7.339 8.989 -0.157 1.00 87.38 75 LYS A N 1
ATOM 594 C CA . LYS A 1 75 ? 6.802 9.190 1.200 1.00 87.38 75 LYS A CA 1
ATOM 595 C C . LYS A 1 75 ? 5.830 10.361 1.242 1.00 87.38 75 LYS A C 1
ATOM 597 O O . LYS A 1 75 ? 6.080 11.388 0.615 1.00 87.38 75 LYS A O 1
ATOM 602 N N . CYS A 1 76 ? 4.771 10.224 2.035 1.00 76.44 76 CYS A N 1
ATOM 603 C CA . CYS A 1 76 ? 3.855 11.313 2.366 1.00 76.44 76 CYS A CA 1
ATOM 604 C C . CYS A 1 76 ? 3.927 11.583 3.877 1.00 76.44 76 CYS A C 1
ATOM 606 O O . CYS A 1 76 ? 3.846 10.637 4.664 1.00 76.44 76 CYS A O 1
ATOM 608 N N . ASN A 1 77 ? 4.108 12.852 4.256 1.00 60.12 77 ASN A N 1
ATOM 609 C CA . ASN A 1 77 ? 4.178 13.324 5.644 1.00 60.12 77 ASN A CA 1
ATOM 610 C C . ASN A 1 77 ? 3.003 14.249 5.953 1.00 60.12 77 ASN A C 1
ATOM 612 O O . ASN A 1 77 ? 2.685 15.080 5.072 1.00 60.12 77 ASN A O 1
#

Sequence (77 aa):
GAVTYILKYIEKSGEKIIYSRDLPQFIIGDIMENDIASPIGIEDQKMLLYDDFDLYDDGCYIGKPTPENIKLMPKCN

Solvent-accessible surface area (backbone atoms only — not comparable to full-atom values): 4954 Å² total; per-residue (Å²): 107,76,68,59,57,54,52,59,53,43,54,70,74,72,50,78,86,81,80,61,81,88,57,70,86,39,71,56,64,51,76,59,76,91,31,51,72,43,73,36,75,75,90,52,78,35,74,40,61,46,96,79,30,64,39,22,56,95,86,40,82,71,42,56,83,41,80,69,49,52,68,73,42,51,73,51,133

Foldseek 3Di:
DVVVVVVVVCVVVVHDDDPPDPDQPDFDFDFDPVQFPDQDDDPSPDTDGDQQTWGHDPNHTQHGPDPVSSVVTHGDD

Secondary structure (DSSP, 8-state):
-HHHHHHHHHHHTT------TT--SEE--B--GGGEEEEESGGG-EEEE-TTPPEEETTEEEESS-HHHHHHS-EE-

Nearest PDB structures (foldseek):
  3kih-assembly1_C  TM=1.722E-01  e=6.057E+00  synthetic construct